Protein AF-A0A7Y4VJU2-F1 (afdb_monomer_lite)

Structure (mmCIF, N/CA/C/O backbone):
data_AF-A0A7Y4VJU2-F1
#
_entry.id   AF-A0A7Y4VJU2-F1
#
loop_
_atom_site.group_PDB
_atom_site.id
_atom_site.type_symbol
_atom_site.label_atom_id
_atom_site.label_alt_id
_atom_site.label_comp_id
_atom_site.label_asym_id
_atom_site.label_entity_id
_atom_site.label_seq_id
_atom_site.pdbx_PDB_ins_code
_atom_site.Cartn_x
_atom_site.Cartn_y
_atom_site.Cartn_z
_atom_site.occupancy
_atom_site.B_iso_or_equiv
_atom_site.auth_seq_id
_atom_site.auth_comp_id
_atom_site.auth_asym_id
_atom_site.auth_atom_id
_atom_site.pdbx_PDB_model_num
ATOM 1 N N . TYR A 1 1 ? -1.614 -5.930 -8.072 1.00 90.38 1 TYR A N 1
ATOM 2 C CA . TYR A 1 1 ? -3.055 -6.073 -7.778 1.00 90.38 1 TYR A CA 1
ATOM 3 C C . TYR A 1 1 ? -3.313 -5.664 -6.338 1.00 90.38 1 TYR A C 1
ATOM 5 O O . TYR A 1 1 ? -2.377 -5.715 -5.550 1.00 90.38 1 TYR A O 1
ATOM 13 N N . ILE A 1 2 ? -4.539 -5.265 -6.001 1.00 90.06 2 ILE A N 1
ATOM 14 C CA . ILE A 1 2 ? -4.969 -4.940 -4.634 1.00 90.06 2 ILE A CA 1
ATOM 15 C C . ILE A 1 2 ? -6.367 -5.512 -4.370 1.00 90.06 2 ILE A C 1
ATOM 17 O O . ILE A 1 2 ? -7.196 -5.556 -5.278 1.00 90.06 2 ILE A O 1
ATOM 21 N N . SER A 1 3 ? -6.618 -5.945 -3.139 1.00 91.94 3 SER A N 1
ATOM 22 C CA . SER A 1 3 ? -7.937 -6.348 -2.641 1.00 91.94 3 SER A CA 1
ATOM 23 C C . SER A 1 3 ? -8.317 -5.481 -1.448 1.00 91.94 3 SER A C 1
ATOM 25 O O .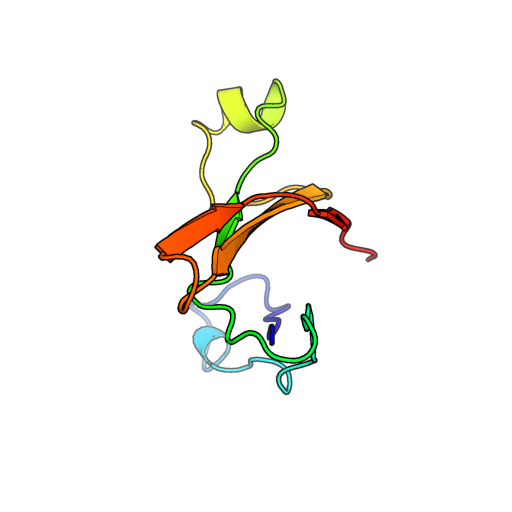 SER A 1 3 ? -7.446 -4.996 -0.729 1.00 91.94 3 SER A O 1
ATOM 27 N N . PHE A 1 4 ? -9.617 -5.315 -1.221 1.00 90.69 4 PHE A N 1
ATOM 28 C CA . PHE A 1 4 ? -10.155 -4.477 -0.154 1.00 90.69 4 PHE A CA 1
ATOM 29 C C . PHE A 1 4 ? -11.018 -5.293 0.795 1.00 90.69 4 PHE A C 1
ATOM 31 O O . PHE A 1 4 ? -11.785 -6.147 0.354 1.00 90.69 4 PHE A O 1
ATOM 38 N N . ASN A 1 5 ? -10.938 -4.978 2.082 1.00 92.88 5 ASN A N 1
ATOM 39 C CA . ASN A 1 5 ? -11.870 -5.451 3.092 1.00 92.88 5 ASN A CA 1
ATOM 40 C C . ASN A 1 5 ? -12.533 -4.230 3.725 1.00 92.88 5 ASN A C 1
ATOM 42 O O . ASN A 1 5 ? -11.852 -3.380 4.296 1.00 92.88 5 ASN A O 1
ATOM 46 N N . LYS A 1 6 ? -13.851 -4.112 3.543 1.00 90.88 6 LYS A N 1
ATOM 47 C CA . LYS A 1 6 ? -14.638 -2.958 4.005 1.00 90.88 6 LYS A CA 1
ATOM 48 C C . LYS A 1 6 ? -15.265 -3.186 5.384 1.00 90.88 6 LYS A C 1
ATOM 50 O O . LYS A 1 6 ? -15.949 -2.296 5.887 1.00 90.88 6 LYS A O 1
ATOM 55 N N . ASN A 1 7 ? -15.060 -4.357 5.990 1.00 93.50 7 ASN A N 1
ATOM 56 C CA . ASN A 1 7 ? -15.574 -4.635 7.323 1.00 93.50 7 ASN A CA 1
ATOM 57 C C . ASN A 1 7 ? -14.885 -3.734 8.351 1.00 93.50 7 ASN A C 1
ATOM 59 O O . ASN A 1 7 ? -13.668 -3.581 8.353 1.00 93.50 7 ASN A O 1
ATOM 63 N N . ARG A 1 8 ? -15.677 -3.131 9.24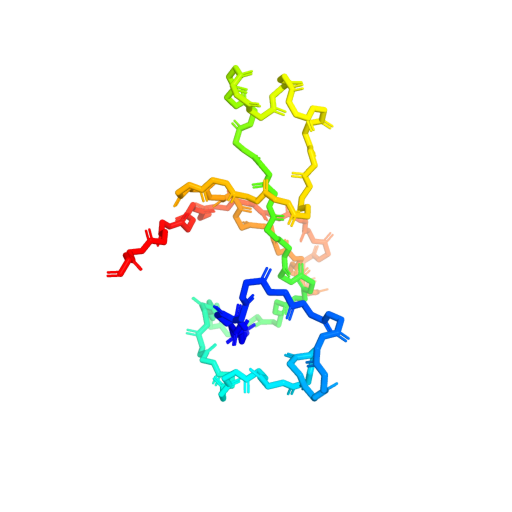0 1.00 90.62 8 ARG A N 1
ATOM 64 C CA . ARG A 1 8 ? -15.165 -2.230 10.284 1.00 90.62 8 ARG A CA 1
ATOM 65 C C . ARG A 1 8 ? -14.427 -2.976 11.396 1.00 90.62 8 ARG A C 1
ATOM 67 O O . ARG A 1 8 ? -13.514 -2.418 11.996 1.00 90.62 8 ARG A O 1
ATOM 74 N N . ASP A 1 9 ? -14.861 -4.198 11.683 1.00 92.81 9 ASP A N 1
ATOM 75 C CA . ASP A 1 9 ? -14.307 -5.054 12.726 1.00 92.81 9 ASP A CA 1
ATOM 76 C C . ASP A 1 9 ? -13.972 -6.423 12.133 1.00 92.81 9 ASP A C 1
ATOM 78 O O . ASP A 1 9 ? -14.852 -7.122 11.628 1.00 92.81 9 ASP A O 1
ATOM 82 N N . PHE A 1 10 ? -12.696 -6.796 12.177 1.00 92.31 10 PHE A N 1
ATOM 83 C CA . PHE A 1 10 ? -12.212 -8.077 11.665 1.00 92.31 10 PHE A CA 1
ATOM 84 C C . PHE A 1 10 ? -12.321 -9.222 12.683 1.00 92.31 10 PHE A C 1
ATOM 86 O O . PHE A 1 10 ? -12.110 -10.367 12.300 1.00 92.31 10 PHE A O 1
ATOM 93 N N . GLY A 1 11 ? -12.664 -8.949 13.947 1.00 95.69 11 GLY A N 1
ATOM 94 C CA . GLY A 1 11 ? -12.854 -9.972 14.982 1.00 95.69 11 GLY A CA 1
ATOM 95 C C . GLY A 1 11 ? -14.211 -10.680 14.931 1.00 95.69 11 GLY A C 1
ATOM 96 O O . GLY A 1 11 ? -14.414 -11.672 15.628 1.00 95.69 11 GLY A O 1
ATOM 97 N N . VAL A 1 12 ? -15.147 -10.184 14.120 1.00 96.88 12 VAL A N 1
ATOM 98 C CA . VAL A 1 12 ? -16.500 -10.739 14.006 1.00 96.88 12 VAL A CA 1
ATOM 99 C C . VAL A 1 12 ? -16.558 -11.769 12.879 1.00 96.88 12 VAL A C 1
ATOM 101 O O . VAL A 1 12 ? -16.368 -11.427 11.715 1.00 96.88 12 VAL A O 1
ATOM 104 N N . GLY A 1 13 ? -16.879 -13.019 13.223 1.00 95.94 13 GLY A N 1
ATOM 105 C CA . GLY A 1 13 ? -17.138 -14.082 12.249 1.00 95.94 13 GLY A CA 1
ATOM 106 C C . GLY A 1 13 ? -15.991 -14.279 11.255 1.00 95.94 13 GLY A C 1
ATOM 107 O O . GLY A 1 13 ? -14.836 -14.433 11.643 1.00 95.94 13 GLY A O 1
ATOM 108 N N . ASP A 1 14 ? -16.319 -14.274 9.965 1.00 96.50 14 ASP A N 1
ATOM 109 C CA . ASP A 1 14 ? -15.379 -14.410 8.852 1.00 96.50 14 ASP A CA 1
ATOM 110 C C . ASP A 1 14 ? -14.949 -13.057 8.250 1.00 96.50 14 ASP A C 1
ATOM 112 O O . ASP A 1 14 ? -14.310 -13.025 7.196 1.00 96.50 14 ASP A O 1
ATOM 116 N N . ASN A 1 15 ? -15.224 -11.928 8.917 1.00 97.44 15 ASN A N 1
ATOM 117 C CA . ASN A 1 15 ? -14.911 -10.595 8.394 1.00 97.44 15 ASN A CA 1
ATOM 118 C C . ASN A 1 15 ? -13.445 -10.446 7.979 1.00 97.44 15 ASN A C 1
ATOM 120 O O . ASN A 1 15 ? -13.171 -9.786 6.982 1.00 97.44 15 ASN A O 1
ATOM 124 N N . ALA A 1 16 ? -12.503 -11.074 8.692 1.00 95.19 16 ALA A N 1
ATOM 125 C CA . ALA A 1 16 ? -11.070 -11.029 8.388 1.00 95.19 16 ALA A CA 1
ATOM 126 C C . ALA A 1 16 ? -10.687 -11.628 7.018 1.00 95.19 16 ALA A C 1
ATOM 128 O O . ALA A 1 16 ? -9.615 -11.314 6.496 1.00 95.19 16 ALA A O 1
ATOM 129 N N . ILE A 1 17 ? -11.537 -12.476 6.427 1.00 95.38 17 ILE A N 1
ATOM 130 C CA . ILE A 1 17 ? -11.266 -13.163 5.154 1.00 95.38 17 ILE A CA 1
ATOM 131 C C . ILE A 1 17 ? -12.154 -12.696 3.994 1.00 95.38 17 ILE A C 1
ATOM 133 O O . ILE A 1 17 ? -11.937 -13.114 2.857 1.00 95.38 17 ILE A O 1
ATOM 137 N N . GLN A 1 18 ? -13.104 -11.793 4.240 1.00 96.56 18 GLN A N 1
ATOM 138 C CA . GLN A 1 18 ? -14.006 -11.240 3.224 1.00 96.56 18 GLN A CA 1
ATOM 139 C C . GLN A 1 18 ? -13.333 -10.153 2.366 1.00 96.56 18 GLN A C 1
ATOM 141 O O . GLN A 1 18 ? -13.748 -8.994 2.319 1.00 96.56 18 GLN A O 1
ATOM 146 N N . TRP A 1 19 ? -12.261 -10.532 1.674 1.00 95.75 19 TRP A N 1
ATOM 147 C CA . TRP A 1 19 ? -11.548 -9.660 0.746 1.00 95.75 19 TRP A CA 1
ATOM 148 C C . TRP A 1 19 ? -12.252 -9.605 -0.611 1.00 95.75 19 TRP A C 1
ATOM 150 O O . TRP A 1 19 ? -12.739 -10.610 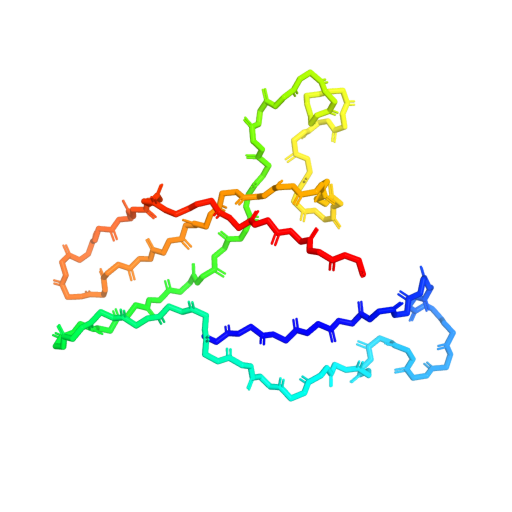-1.130 1.00 95.75 19 TRP A O 1
ATOM 160 N N . SER A 1 20 ? -12.262 -8.427 -1.235 1.00 95.06 20 SER A N 1
ATOM 161 C CA . SER A 1 20 ? -12.725 -8.273 -2.611 1.00 95.06 20 SER A CA 1
ATOM 162 C C . SER A 1 20 ? -11.859 -9.085 -3.576 1.00 95.06 20 SER A C 1
ATOM 164 O O . SER A 1 20 ? -10.674 -9.337 -3.325 1.00 95.06 20 SER A O 1
ATOM 166 N N . LYS A 1 21 ? -12.411 -9.397 -4.753 1.00 96.25 21 LYS A N 1
ATOM 167 C CA . LYS A 1 21 ? -11.597 -9.890 -5.871 1.00 96.25 21 LYS A CA 1
ATOM 168 C C . LYS A 1 21 ? -10.441 -8.908 -6.138 1.00 96.25 21 LYS A C 1
ATOM 170 O O . LYS A 1 21 ? -10.689 -7.695 -6.117 1.00 96.25 21 LYS A O 1
ATOM 175 N N . PRO A 1 22 ? -9.206 -9.397 -6.359 1.00 94.44 22 PRO A N 1
ATOM 176 C CA . PRO A 1 22 ? -8.079 -8.526 -6.655 1.00 94.44 22 PRO A CA 1
ATOM 177 C C . PRO A 1 22 ? -8.328 -7.713 -7.925 1.00 94.44 22 PRO A C 1
ATOM 179 O O . PRO A 1 22 ? -8.719 -8.263 -8.953 1.00 94.44 22 PRO A O 1
ATOM 182 N N . GLN A 1 23 ? -8.054 -6.415 -7.866 1.00 92.81 23 GLN A N 1
ATOM 183 C CA . GLN A 1 23 ? -8.080 -5.518 -9.021 1.00 92.81 23 GLN A CA 1
ATOM 184 C C . GLN A 1 23 ? -6.663 -5.102 -9.416 1.00 92.81 23 GLN A C 1
ATOM 186 O O . GLN A 1 23 ? -5.767 -5.012 -8.567 1.00 92.81 23 GLN A O 1
ATOM 191 N N . LEU A 1 24 ? -6.426 -4.898 -10.713 1.00 92.62 24 LEU A N 1
ATOM 192 C CA . LEU A 1 24 ? -5.131 -4.428 -11.198 1.00 92.62 24 LEU A CA 1
ATOM 193 C C . LEU A 1 24 ? -4.915 -2.992 -10.706 1.00 92.62 24 LEU A C 1
ATOM 195 O O . LEU A 1 24 ? -5.684 -2.106 -11.049 1.00 92.62 24 LEU A O 1
ATOM 199 N N . LEU A 1 25 ? -3.877 -2.786 -9.892 1.00 91.31 25 LEU A N 1
ATOM 200 C CA . LEU A 1 25 ? -3.557 -1.476 -9.314 1.00 91.31 25 LEU A CA 1
ATOM 201 C C . LEU A 1 25 ? -2.549 -0.707 -10.171 1.00 91.31 25 LEU A C 1
ATOM 203 O O . LEU A 1 25 ? -2.732 0.465 -10.462 1.00 91.31 25 LEU A O 1
ATOM 207 N N . LEU A 1 26 ? -1.465 -1.381 -10.549 1.00 93.31 26 LEU A N 1
ATOM 208 C CA . LEU A 1 26 ? -0.376 -0.817 -11.331 1.00 93.31 26 LEU A CA 1
ATOM 209 C C . LEU A 1 26 ? 0.225 -1.930 -12.182 1.00 93.31 26 LEU A C 1
ATOM 211 O O . LEU A 1 26 ? 0.390 -3.061 -11.716 1.00 93.31 26 LEU A O 1
ATOM 215 N N . THR A 1 27 ? 0.553 -1.587 -13.419 1.00 93.06 27 THR A N 1
ATOM 216 C CA . THR A 1 27 ? 1.368 -2.401 -14.313 1.00 93.06 27 THR A CA 1
ATOM 217 C C . THR A 1 27 ? 2.392 -1.500 -14.985 1.00 93.06 27 THR A C 1
ATOM 219 O O . THR A 1 27 ? 2.123 -0.324 -15.225 1.00 93.06 27 THR A O 1
ATOM 222 N N . LYS A 1 28 ? 3.564 -2.051 -15.290 1.00 90.88 28 LYS A N 1
ATOM 223 C CA . LYS A 1 28 ? 4.617 -1.381 -16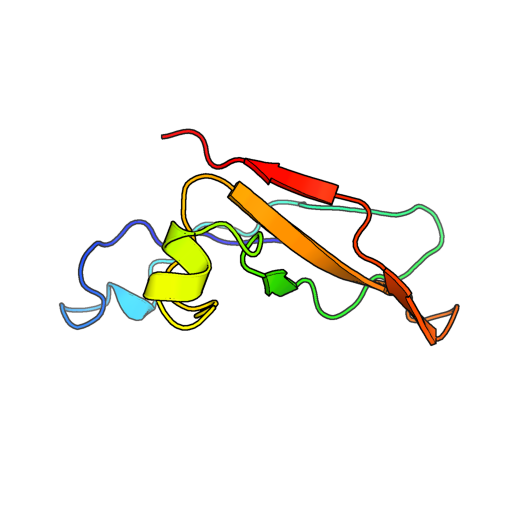.049 1.00 90.88 28 LYS A CA 1
ATOM 224 C C . LYS A 1 28 ? 5.034 -2.341 -17.165 1.00 90.88 28 LYS A C 1
ATOM 226 O O . LYS A 1 28 ? 5.525 -3.426 -16.855 1.00 90.88 28 LYS A O 1
ATOM 231 N N . PRO A 1 29 ? 4.783 -2.015 -18.445 1.00 93.00 29 PRO A N 1
ATOM 232 C CA . PRO A 1 29 ? 5.059 -2.930 -19.547 1.00 93.00 29 PRO A CA 1
ATOM 233 C C . PRO A 1 29 ? 6.504 -3.439 -19.537 1.00 93.00 29 PRO A C 1
ATOM 235 O O . PRO A 1 29 ? 7.442 -2.660 -19.377 1.00 93.00 29 PRO A O 1
ATOM 238 N N . GLY A 1 30 ? 6.672 -4.753 -19.701 1.00 92.75 30 GLY A N 1
ATOM 239 C CA . GLY A 1 30 ? 7.989 -5.397 -19.725 1.00 92.75 30 GLY A CA 1
ATOM 240 C C . GLY A 1 30 ? 8.730 -5.417 -18.384 1.00 92.75 30 GLY A C 1
ATOM 241 O O . GLY A 1 30 ? 9.927 -5.684 -18.378 1.00 92.75 30 GLY A O 1
ATOM 242 N N . ARG A 1 31 ? 8.057 -5.114 -17.267 1.00 92.50 31 ARG A N 1
ATOM 243 C CA . ARG A 1 31 ? 8.635 -5.122 -15.918 1.00 92.50 31 ARG A CA 1
ATOM 244 C C . ARG A 1 31 ? 7.761 -5.914 -14.961 1.00 92.50 31 ARG A C 1
ATOM 246 O O . ARG A 1 31 ? 6.533 -5.801 -14.999 1.00 92.50 31 ARG A O 1
ATOM 253 N N . VAL A 1 32 ? 8.385 -6.658 -14.057 1.00 93.75 32 VAL A N 1
ATOM 254 C CA . VAL A 1 32 ? 7.704 -7.317 -12.949 1.00 93.75 32 VAL A CA 1
ATOM 255 C C . VAL A 1 32 ? 7.873 -6.461 -11.695 1.00 93.75 32 VAL A C 1
ATOM 257 O O . VAL A 1 32 ? 8.960 -6.296 -11.145 1.00 93.75 32 VAL A O 1
ATOM 260 N N . LEU A 1 33 ? 6.756 -5.904 -11.227 1.00 94.38 33 LEU A N 1
ATOM 261 C CA . LEU A 1 33 ? 6.709 -5.107 -10.004 1.00 94.38 33 LEU A CA 1
ATOM 262 C C . LEU A 1 33 ? 6.363 -5.993 -8.804 1.00 94.38 33 LEU A C 1
ATOM 264 O O . LEU A 1 33 ? 5.339 -6.680 -8.797 1.00 94.38 33 LEU A O 1
ATOM 268 N N . TRP A 1 34 ? 7.203 -5.956 -7.777 1.00 91.69 34 TRP A N 1
ATOM 269 C CA . TRP A 1 34 ? 7.038 -6.666 -6.513 1.00 91.69 34 TRP A CA 1
ATOM 270 C C . TRP A 1 34 ? 6.640 -5.724 -5.380 1.00 91.69 34 TRP A C 1
ATOM 272 O O . TRP A 1 34 ? 6.810 -4.507 -5.454 1.00 91.69 34 TRP A O 1
ATOM 282 N N . TYR A 1 35 ? 6.138 -6.333 -4.305 1.00 86.50 35 TYR A N 1
ATOM 283 C CA . TYR A 1 35 ? 5.903 -5.700 -3.005 1.00 86.50 35 TYR A CA 1
ATOM 284 C C . TYR A 1 35 ? 5.135 -4.367 -3.074 1.00 86.50 35 TYR A C 1
ATOM 286 O O . TYR A 1 35 ? 5.640 -3.361 -2.571 1.00 86.50 35 TYR A O 1
ATOM 294 N N . PRO A 1 36 ? 3.925 -4.329 -3.674 1.00 89.19 36 PRO A N 1
ATOM 295 C CA . PRO A 1 36 ? 3.092 -3.137 -3.604 1.00 89.19 36 PRO A CA 1
ATOM 296 C C . PRO A 1 36 ? 2.763 -2.851 -2.137 1.00 89.19 36 PRO A C 1
ATOM 298 O O . PRO A 1 36 ? 2.084 -3.637 -1.478 1.00 89.19 36 PRO A O 1
ATOM 301 N N . SER A 1 37 ? 3.275 -1.739 -1.624 1.00 91.44 37 SER A N 1
ATOM 302 C CA . SER A 1 37 ? 3.148 -1.348 -0.225 1.00 91.44 37 SER A CA 1
ATOM 303 C C . SER A 1 37 ? 2.571 0.053 -0.131 1.00 91.44 37 SER A C 1
ATOM 305 O O . SER A 1 37 ? 3.073 0.985 -0.755 1.00 91.44 37 SER A O 1
ATOM 307 N N . LEU A 1 38 ? 1.503 0.201 0.647 1.00 92.81 38 LEU A N 1
ATOM 308 C CA . LEU A 1 38 ? 0.879 1.489 0.907 1.00 92.81 38 LEU A CA 1
ATOM 309 C C . LEU A 1 38 ? 1.459 2.078 2.189 1.00 92.81 38 LEU A C 1
ATOM 311 O O . LEU A 1 38 ? 1.455 1.432 3.235 1.00 92.81 38 LEU A O 1
ATOM 315 N N . GLN A 1 39 ? 1.971 3.298 2.095 1.00 93.31 39 GLN A N 1
ATOM 316 C CA . GLN A 1 39 ? 2.634 3.996 3.189 1.00 93.31 39 GLN A CA 1
ATOM 317 C C . GLN A 1 39 ? 1.930 5.328 3.485 1.00 93.31 39 GLN A C 1
ATOM 319 O O . GLN A 1 39 ? 1.345 5.925 2.573 1.00 93.31 39 GLN A O 1
ATOM 324 N N . PRO A 1 40 ? 1.977 5.812 4.738 1.00 93.69 40 PRO A N 1
ATOM 325 C CA . PRO A 1 40 ? 1.438 7.119 5.102 1.00 93.69 40 PRO A CA 1
ATOM 326 C C . PRO A 1 40 ? 2.132 8.257 4.341 1.00 93.69 40 PRO A C 1
ATOM 328 O O . PRO A 1 40 ? 3.221 8.106 3.783 1.00 93.69 40 PRO A O 1
ATOM 331 N N . MET A 1 41 ? 1.495 9.426 4.328 1.00 93.56 41 MET A N 1
ATOM 332 C CA . MET A 1 41 ? 1.944 10.590 3.560 1.00 93.56 41 MET A CA 1
ATOM 333 C C . MET A 1 41 ? 2.863 11.525 4.360 1.00 93.56 41 MET A C 1
ATOM 335 O O . MET A 1 41 ? 3.290 12.550 3.826 1.00 93.56 41 MET A O 1
ATOM 339 N N . ASN A 1 42 ? 3.184 11.172 5.611 1.00 91.62 42 ASN A N 1
ATOM 340 C CA . ASN A 1 42 ? 3.864 12.026 6.591 1.00 91.62 42 ASN A CA 1
ATOM 341 C C . ASN A 1 42 ? 3.108 13.339 6.858 1.00 91.62 42 ASN A C 1
ATOM 343 O O . ASN A 1 42 ? 3.718 14.373 7.134 1.00 91.62 42 ASN A O 1
ATOM 347 N N . THR A 1 43 ? 1.777 13.325 6.757 1.00 91.19 43 THR A N 1
ATOM 348 C CA . THR A 1 43 ? 0.967 14.464 7.203 1.00 91.19 43 THR A CA 1
ATOM 349 C C . THR A 1 43 ? 1.050 14.620 8.729 1.00 91.19 43 THR A C 1
ATOM 351 O O . THR A 1 43 ? 1.413 13.667 9.423 1.00 91.19 43 THR A O 1
ATOM 354 N N . PRO A 1 44 ? 0.682 15.782 9.304 1.00 93.31 44 PRO A N 1
ATOM 355 C CA . PRO A 1 44 ? 0.621 15.934 10.760 1.00 93.31 44 PRO A CA 1
ATOM 356 C C . PRO A 1 44 ? -0.254 14.874 11.448 1.00 93.31 44 PRO A C 1
ATOM 358 O O . PRO A 1 44 ? 0.087 14.407 12.532 1.00 93.31 44 PRO A O 1
ATOM 361 N N . GLU A 1 45 ? -1.346 14.455 10.800 1.00 89.75 45 GLU A N 1
ATOM 362 C CA . GLU A 1 45 ? -2.210 13.370 11.276 1.00 89.75 45 GLU A CA 1
ATOM 363 C C . GLU A 1 45 ? -1.487 12.017 11.261 1.00 89.75 45 GLU A C 1
ATOM 365 O O . GLU A 1 45 ? -1.541 11.281 12.247 1.00 89.75 45 GLU A O 1
ATOM 370 N N . ASP A 1 46 ? -0.769 11.696 10.182 1.00 91.56 46 ASP A N 1
ATOM 371 C CA . ASP A 1 46 ? 0.017 10.459 10.101 1.00 91.56 46 ASP A CA 1
ATOM 372 C C . ASP A 1 46 ? 1.088 10.419 11.198 1.00 91.56 46 ASP A C 1
ATOM 374 O O . ASP A 1 46 ? 1.241 9.408 11.886 1.00 91.56 46 ASP A O 1
ATOM 378 N N . ILE A 1 47 ? 1.790 11.538 11.411 1.00 91.56 47 ILE A N 1
ATOM 379 C CA . ILE A 1 47 ? 2.833 11.675 12.435 1.00 91.56 47 ILE A CA 1
ATOM 380 C C . ILE A 1 47 ? 2.234 11.500 13.834 1.00 91.56 47 ILE A C 1
ATOM 382 O O . ILE A 1 47 ? 2.786 10.756 14.648 1.00 91.56 47 ILE A O 1
ATOM 386 N N . ALA A 1 48 ? 1.082 12.121 14.108 1.00 92.38 48 ALA A N 1
ATOM 387 C CA . ALA A 1 48 ? 0.361 11.946 15.369 1.00 92.38 48 ALA A CA 1
ATOM 388 C C . ALA A 1 48 ? -0.040 10.476 15.605 1.00 92.38 48 ALA A C 1
ATOM 390 O O . ALA A 1 48 ? 0.008 9.991 16.736 1.00 92.38 48 ALA A O 1
ATOM 391 N N . ASN A 1 49 ? -0.343 9.739 14.532 1.00 89.00 49 ASN A N 1
ATOM 392 C CA . ASN A 1 49 ? -0.608 8.298 14.546 1.00 89.00 49 ASN A CA 1
ATOM 393 C C . ASN A 1 49 ? 0.660 7.429 14.392 1.00 89.00 49 ASN A C 1
ATOM 395 O O . ASN A 1 49 ? 0.568 6.244 14.059 1.00 89.00 49 ASN A O 1
ATOM 399 N N . LYS A 1 50 ? 1.851 7.987 14.657 1.00 91.19 50 LYS A N 1
ATOM 400 C CA . LYS A 1 50 ? 3.157 7.301 14.617 1.00 91.19 50 LYS A CA 1
ATOM 401 C C . LYS A 1 50 ? 3.5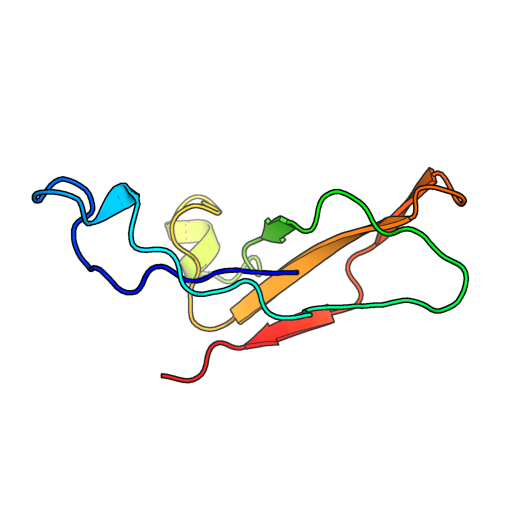05 6.683 13.256 1.00 91.19 50 LYS A C 1
ATOM 403 O O . LYS A 1 50 ? 4.204 5.674 13.208 1.00 91.19 50 LYS A O 1
ATOM 408 N N . ASN A 1 51 ? 3.032 7.276 12.162 1.00 88.00 51 ASN A N 1
ATOM 409 C CA . ASN A 1 51 ? 3.249 6.808 10.790 1.00 88.00 51 ASN A CA 1
ATOM 410 C C . ASN A 1 51 ? 2.857 5.331 10.597 1.00 88.00 51 ASN A C 1
ATOM 412 O O . ASN A 1 51 ? 3.545 4.573 9.913 1.00 88.00 51 ASN A O 1
ATOM 416 N N . THR A 1 52 ? 1.763 4.898 11.229 1.00 85.25 52 THR A N 1
ATOM 417 C CA . THR A 1 52 ? 1.262 3.532 11.057 1.00 85.25 52 THR A CA 1
ATOM 418 C C . THR A 1 52 ? 0.735 3.308 9.638 1.00 85.25 52 THR A C 1
ATOM 420 O O . THR A 1 52 ? -0.040 4.104 9.116 1.00 85.25 52 THR A O 1
ATOM 423 N N . CYS A 1 53 ? 1.112 2.191 9.015 1.00 81.44 53 CYS A N 1
ATOM 424 C CA . CYS A 1 53 ? 0.534 1.744 7.743 1.00 81.44 53 CYS A CA 1
ATOM 425 C C . CYS A 1 53 ? -0.748 0.911 7.927 1.00 81.44 53 CYS A C 1
ATOM 427 O O . CYS A 1 53 ? -1.412 0.583 6.949 1.00 81.44 53 CYS A O 1
ATOM 429 N N . LEU A 1 54 ? -1.111 0.574 9.172 1.00 77.25 54 LEU A N 1
ATOM 430 C CA . LEU A 1 54 ? -2.312 -0.213 9.483 1.00 77.25 54 LEU A CA 1
ATOM 431 C C . LEU A 1 54 ? -3.596 0.614 9.376 1.00 77.25 54 LEU A C 1
ATOM 433 O O . LEU A 1 54 ? -4.675 0.064 9.168 1.00 77.25 54 LEU A O 1
ATOM 437 N N . LYS A 1 55 ? -3.484 1.934 9.542 1.00 78.06 55 LYS A N 1
ATOM 438 C CA . LYS A 1 55 ? -4.595 2.876 9.445 1.00 78.06 55 LYS A CA 1
ATOM 439 C C . LYS A 1 55 ? -4.179 4.032 8.550 1.00 78.06 55 LYS A C 1
ATOM 441 O O . LYS A 1 55 ? -3.604 5.009 9.013 1.00 78.06 55 LYS A O 1
ATOM 446 N N . LEU A 1 56 ? -4.461 3.878 7.264 1.00 81.69 56 LEU A N 1
ATOM 447 C CA . LEU A 1 56 ? -4.213 4.903 6.260 1.00 81.69 56 LEU A CA 1
ATOM 448 C C . LEU A 1 56 ? -5.424 5.838 6.173 1.00 81.69 56 LEU A C 1
ATOM 450 O O . LEU A 1 56 ? -6.568 5.398 6.304 1.00 81.69 56 LEU A O 1
ATOM 454 N N . GLY A 1 57 ? -5.162 7.130 5.977 1.00 84.69 57 GLY A N 1
ATOM 455 C CA . GLY A 1 57 ? -6.198 8.124 5.708 1.00 84.69 57 GLY A CA 1
ATOM 456 C C . GLY A 1 57 ? -6.716 8.046 4.268 1.00 84.69 57 GLY A C 1
ATOM 457 O O . GLY A 1 57 ? -6.582 7.036 3.580 1.00 84.69 57 GLY A O 1
ATOM 458 N N . LYS A 1 58 ? -7.271 9.157 3.770 1.00 89.56 58 LYS A N 1
ATOM 459 C CA . LYS A 1 58 ? -7.795 9.250 2.393 1.00 89.56 58 LYS A CA 1
ATOM 460 C C . LYS A 1 58 ? -6.729 8.998 1.317 1.00 89.56 58 LYS A C 1
ATOM 462 O O . LYS A 1 58 ? -7.063 8.592 0.208 1.00 89.56 58 LYS A O 1
ATOM 467 N N . LYS A 1 59 ? -5.458 9.266 1.622 1.00 93.19 59 LYS A N 1
ATOM 468 C CA . LYS A 1 59 ? -4.342 9.144 0.678 1.00 93.19 59 LYS A CA 1
ATOM 469 C C . LYS A 1 59 ? -3.237 8.272 1.249 1.00 93.19 59 LYS A C 1
ATOM 471 O O . LYS A 1 59 ? -2.949 8.346 2.440 1.00 93.19 59 LYS A O 1
ATOM 476 N N . ALA A 1 60 ? -2.591 7.502 0.383 1.00 94.12 60 ALA A N 1
ATOM 477 C CA . ALA A 1 60 ? -1.411 6.717 0.719 1.00 94.12 60 ALA A CA 1
ATOM 478 C C . ALA A 1 60 ? -0.407 6.731 -0.435 1.00 94.12 60 ALA A C 1
ATOM 480 O O . ALA A 1 60 ? -0.787 6.744 -1.606 1.00 94.12 60 ALA A O 1
ATOM 481 N N . ARG A 1 61 ? 0.885 6.695 -0.117 1.00 95.19 61 ARG A N 1
ATOM 482 C CA . ARG A 1 61 ? 1.943 6.553 -1.119 1.00 95.19 61 ARG A CA 1
ATOM 483 C C . ARG A 1 61 ? 2.089 5.082 -1.495 1.00 95.19 61 ARG A C 1
ATOM 485 O O . ARG A 1 61 ? 2.230 4.244 -0.607 1.00 95.19 61 ARG A O 1
ATOM 492 N N . LEU A 1 62 ? 2.079 4.770 -2.790 1.00 95.56 62 LEU A N 1
ATOM 493 C CA . LEU A 1 62 ? 2.332 3.420 -3.288 1.00 95.56 62 LEU A CA 1
ATOM 494 C C . LEU A 1 62 ? 3.826 3.240 -3.543 1.00 95.56 62 LEU A C 1
ATOM 496 O O . LEU A 1 62 ? 4.386 3.868 -4.436 1.00 95.56 62 LEU A O 1
ATOM 500 N N . PHE A 1 63 ? 4.444 2.346 -2.783 1.00 95.38 63 PHE A N 1
ATOM 501 C CA . PHE A 1 63 ? 5.788 1.847 -3.026 1.00 95.38 63 PHE A CA 1
ATOM 502 C C . PHE A 1 63 ? 5.732 0.537 -3.800 1.00 95.38 63 PHE A C 1
ATOM 504 O O . PHE A 1 63 ? 4.894 -0.320 -3.518 1.00 95.38 63 PHE A O 1
ATOM 511 N N . VAL A 1 64 ? 6.650 0.371 -4.745 1.00 95.62 64 VAL A N 1
ATOM 512 C CA . VAL A 1 64 ? 6.871 -0.877 -5.479 1.00 95.62 64 VAL A CA 1
ATOM 513 C C . VAL A 1 64 ? 8.364 -1.136 -5.626 1.00 95.62 64 VAL A C 1
ATOM 515 O O . VAL A 1 64 ? 9.170 -0.206 -5.596 1.00 95.62 64 VAL A O 1
ATOM 518 N N . LYS A 1 65 ? 8.730 -2.405 -5.805 1.00 95.06 65 LYS A N 1
ATOM 519 C CA . LYS A 1 65 ? 10.075 -2.812 -6.208 1.00 95.06 65 LYS A CA 1
ATOM 520 C C . LYS A 1 65 ? 10.054 -3.282 -7.661 1.00 95.06 65 LYS A C 1
ATOM 522 O O . LYS A 1 65 ? 9.348 -4.235 -7.968 1.00 95.06 65 LYS A O 1
ATOM 527 N N . ASP A 1 66 ? 10.822 -2.658 -8.543 1.00 94.19 66 ASP A N 1
ATOM 528 C CA . ASP A 1 66 ? 11.079 -3.179 -9.892 1.00 94.19 66 ASP A CA 1
ATOM 529 C C . ASP A 1 66 ? 12.059 -4.353 -9.752 1.00 94.19 66 ASP A C 1
ATOM 531 O O . ASP A 1 66 ? 13.170 -4.186 -9.239 1.00 94.19 66 ASP A O 1
ATOM 535 N N . SER A 1 67 ? 11.616 -5.566 -10.091 1.00 92.19 67 SER A N 1
ATOM 536 C CA . SER A 1 67 ? 12.391 -6.777 -9.807 1.00 92.19 67 SER A CA 1
ATOM 537 C C . SER A 1 67 ? 13.651 -6.865 -10.668 1.00 92.19 67 SER A C 1
ATOM 539 O O . SER A 1 67 ? 14.701 -7.284 -10.186 1.00 92.19 67 SER A O 1
ATOM 541 N N . GLU A 1 68 ? 13.560 -6.394 -11.909 1.00 91.44 68 GLU A N 1
ATOM 542 C CA . GLU A 1 68 ? 14.616 -6.435 -12.909 1.00 91.44 68 GLU A CA 1
ATOM 543 C C . GLU A 1 68 ? 15.639 -5.319 -12.697 1.00 91.44 68 GLU A C 1
ATOM 545 O O . GLU A 1 68 ? 16.837 -5.555 -12.834 1.00 91.44 68 GLU A O 1
ATOM 550 N N . ALA A 1 69 ? 15.190 -4.111 -12.338 1.00 92.19 69 ALA A N 1
ATOM 551 C CA . ALA A 1 69 ? 16.095 -3.014 -11.982 1.00 92.19 69 ALA A CA 1
ATOM 552 C C . ALA A 1 69 ? 16.667 -3.147 -10.558 1.00 92.19 69 ALA A C 1
ATOM 554 O O . ALA A 1 69 ? 17.665 -2.510 -10.238 1.00 92.19 69 ALA A O 1
ATOM 555 N N . ASN A 1 70 ? 16.051 -3.973 -9.703 1.00 92.31 70 ASN A N 1
ATOM 556 C CA . ASN A 1 70 ? 16.344 -4.072 -8.271 1.00 92.31 70 ASN A CA 1
ATOM 557 C C . ASN A 1 70 ? 16.231 -2.719 -7.535 1.00 92.31 70 ASN A C 1
ATOM 559 O O . ASN A 1 70 ? 16.978 -2.431 -6.599 1.00 92.31 70 ASN A O 1
ATOM 563 N N . GLU A 1 71 ? 15.255 -1.906 -7.934 1.00 94.25 71 GLU A N 1
ATOM 564 C CA . GLU A 1 71 ? 15.030 -0.554 -7.420 1.00 94.25 71 GLU A CA 1
ATOM 565 C C . GLU A 1 71 ? 13.677 -0.450 -6.719 1.00 94.25 71 GLU A C 1
ATOM 567 O O . GLU A 1 71 ? 12.696 -1.063 -7.139 1.00 94.25 71 GLU A O 1
ATOM 572 N N . TYR A 1 72 ? 13.616 0.354 -5.657 1.00 94.38 72 TYR A N 1
ATOM 573 C CA . TYR A 1 72 ? 12.358 0.744 -5.024 1.00 94.38 72 TYR A CA 1
ATOM 574 C C . TYR A 1 72 ? 11.944 2.125 -5.528 1.00 94.38 72 TYR A C 1
ATOM 576 O O . TYR A 1 72 ? 12.743 3.059 -5.480 1.00 94.38 72 TYR A O 1
ATOM 584 N N . SER A 1 73 ? 10.691 2.276 -5.951 1.00 93.62 73 SER A N 1
ATOM 585 C CA . SER A 1 73 ? 10.132 3.569 -6.351 1.00 93.62 73 SER A CA 1
ATOM 586 C C . SER A 1 73 ? 8.771 3.820 -5.707 1.00 93.62 73 SER A C 1
ATOM 588 O O . SER A 1 73 ? 8.109 2.907 -5.208 1.00 93.62 73 SER A O 1
ATOM 590 N N . SER A 1 74 ? 8.380 5.095 -5.659 1.00 93.81 74 SER A N 1
ATOM 591 C CA . SER A 1 74 ? 7.095 5.531 -5.105 1.00 93.81 74 SER A CA 1
ATOM 592 C C . SER A 1 74 ? 6.494 6.690 -5.896 1.00 93.81 74 SER A C 1
ATOM 594 O O . SER A 1 74 ? 6.285 7.793 -5.400 1.00 93.81 74 SER A O 1
ATOM 596 N N . GLU A 1 75 ? 6.263 6.426 -7.177 1.00 94.00 75 GLU A N 1
ATOM 597 C CA . GLU A 1 75 ? 5.823 7.421 -8.164 1.00 94.00 75 GLU A CA 1
ATOM 598 C C . GLU A 1 75 ? 4.343 7.802 -8.029 1.00 94.00 75 GLU A C 1
ATOM 600 O O . GLU A 1 75 ? 3.928 8.851 -8.516 1.00 94.00 75 GLU A O 1
ATOM 605 N N . TYR A 1 76 ? 3.542 6.968 -7.362 1.00 94.81 76 TYR A N 1
ATOM 606 C CA . TYR A 1 76 ? 2.089 7.110 -7.323 1.00 94.81 76 TYR A CA 1
ATOM 607 C C . TYR A 1 76 ? 1.578 7.354 -5.903 1.00 94.81 76 TYR A C 1
ATOM 609 O O . TYR A 1 76 ? 2.032 6.749 -4.928 1.00 94.81 76 TYR A O 1
ATOM 617 N N . ILE A 1 77 ? 0.569 8.217 -5.805 1.00 95.06 77 ILE A N 1
ATOM 618 C CA . ILE A 1 77 ? -0.263 8.390 -4.614 1.00 95.06 77 ILE A CA 1
ATOM 619 C C . ILE A 1 77 ? -1.630 7.795 -4.938 1.00 95.06 77 ILE A C 1
ATOM 621 O O . ILE A 1 77 ? -2.221 8.116 -5.966 1.00 95.06 77 ILE A O 1
ATOM 625 N N . ILE A 1 78 ? -2.124 6.934 -4.056 1.00 92.88 78 ILE A N 1
ATOM 626 C CA . ILE A 1 78 ? -3.464 6.360 -4.126 1.00 92.88 78 ILE A CA 1
ATOM 627 C C . ILE A 1 78 ? -4.404 7.244 -3.315 1.00 92.88 78 ILE A C 1
ATOM 629 O O . ILE A 1 78 ? -4.092 7.593 -2.176 1.00 92.88 78 ILE A O 1
ATOM 633 N N . GLU A 1 79 ? -5.546 7.592 -3.898 1.00 92.94 79 GLU A N 1
ATOM 634 C CA . GLU A 1 79 ? -6.656 8.252 -3.216 1.00 92.94 79 GLU A CA 1
ATOM 635 C C . GLU A 1 79 ? -7.819 7.263 -3.106 1.00 92.94 79 GLU A C 1
ATOM 637 O O . GLU A 1 79 ? -8.197 6.627 -4.089 1.00 92.94 79 GLU A O 1
ATOM 642 N N . PHE A 1 80 ? -8.354 7.100 -1.899 1.00 87.69 80 PHE A N 1
ATOM 643 C CA . PHE A 1 80 ? -9.510 6.249 -1.649 1.00 87.6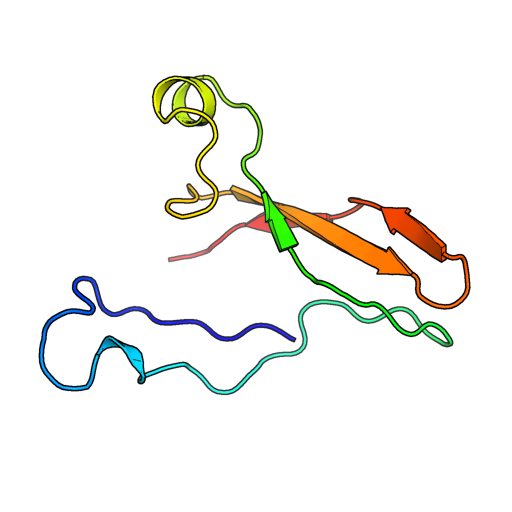9 80 PHE A CA 1
ATOM 644 C C . PHE A 1 80 ? -10.781 7.092 -1.739 1.00 87.69 80 PHE A C 1
ATOM 646 O O . PHE A 1 80 ? -10.975 8.031 -0.961 1.00 87.69 80 PHE A O 1
ATOM 653 N N . GLU A 1 81 ? -11.639 6.750 -2.695 1.00 84.19 81 GLU A N 1
ATOM 654 C CA . GLU A 1 81 ? -12.991 7.291 -2.808 1.00 84.19 81 GLU A CA 1
ATOM 655 C C . GLU A 1 81 ? -13.959 6.398 -2.026 1.00 84.19 81 GLU A C 1
ATOM 657 O O . GLU A 1 81 ? -13.802 5.172 -1.988 1.00 84.19 81 GLU A O 1
ATOM 662 N N . GLN A 1 82 ? -14.894 7.037 -1.325 1.00 62.88 82 GLN A N 1
ATOM 663 C CA . GLN A 1 82 ? -15.813 6.381 -0.398 1.00 62.88 82 GLN A CA 1
ATOM 664 C C . GLN A 1 82 ? -16.996 5.757 -1.138 1.00 62.88 82 GLN A C 1
ATOM 666 O O . GLN A 1 82 ? -17.573 6.461 -1.995 1.00 62.88 82 GLN A O 1
#

Foldseek 3Di:
DDWDQPDPDCVPDNSVPPIDDDDDDDDDPPWDKDDFAWWEPPDPVCVVVVRDSVDHDQKTFTWIAGPVVRDIDGPDMDGDDD

Sequence (82 aa):
YISFNKNRDFGVGDNAIQWSKPQLLLTKPGRVLWYPSLQPMNTPEDIANKNTCLKLGKKARLFVKDSEANEYSSEYIIEFEQ

Secondary structure (DSSP, 8-state):
-B-----S-TTSTTGGG-PPPPB----BTTB-EEEEEEE----HHHHHTTT-SSS--SEEEEEEEETTTTEEEEEEEEE---

Radius of gyration: 14.61 Å; chains: 1; bounding box: 34×30×35 Å

pLDDT: mean 91.64, std 5.02, range [62.88, 97.44]